Protein AF-A0A7X6TU85-F1 (afdb_monomer)

Radius of gyration: 15.96 Å; Cα contacts (8 Å, |Δi|>4): 328; chains: 1; bounding box: 38×30×40 Å

Foldseek 3Di:
DKWKDKFWFDDPVVVVVVCVVLVWDFPFKKKKKKFWKDAPVRVQVVQVKTWIWMWIQTPPVRDIWIKTKIWGFPDDDPTTDIDMDMDTDPDSVVSVVVRVVVRMDGDDIWIWIWTWTDDPQKTWIWIDTPCVVPVHIMIMIMHDD

Nearest PDB structures (foldseek):
  2een-assembly1_A  TM=8.961E-01  e=5.149E-09  Pyrococcus horikoshii
  7ns9-assembly1_A  TM=9.029E-01  e=1.027E-08  Sulfolobus acidocaldarius DSM 639
  5a68-assembly1_A  TM=7.493E-01  e=2.048E-08  Arabidopsis thaliana
  5a66-assembly2_B  TM=7.592E-01  e=3.673E-08  Arabidopsis thaliana
  3v85-assembly1_A  TM=6.967E-01  e=1.942E-08  Arabidopsis thaliana

Structure (mmCIF, N/CA/C/O backbone):
data_AF-A0A7X6TU85-F1
#
_entry.id   AF-A0A7X6TU85-F1
#
loop_
_atom_site.group_PDB
_atom_site.id
_atom_site.type_symbol
_atom_site.label_atom_id
_atom_site.label_alt_id
_atom_site.label_comp_id
_atom_site.label_asym_id
_atom_site.label_entity_id
_atom_site.label_seq_id
_atom_site.pdbx_PDB_ins_code
_atom_site.Cartn_x
_atom_site.Cartn_y
_atom_site.Cartn_z
_atom_site.occupancy
_atom_site.B_iso_or_equiv
_atom_site.auth_seq_id
_atom_site.auth_comp_id
_atom_site.auth_asym_id
_atom_site.auth_atom_id
_atom_site.pdbx_PDB_model_num
ATOM 1 N N . MET A 1 1 ? -8.034 9.383 -10.277 1.00 71.25 1 MET A N 1
ATOM 2 C CA . MET A 1 1 ? -8.623 8.045 -10.485 1.00 71.25 1 MET A CA 1
ATOM 3 C C . MET A 1 1 ? -7.525 7.167 -11.042 1.00 71.25 1 MET A C 1
ATOM 5 O O . MET A 1 1 ? -6.739 7.653 -11.846 1.00 71.25 1 MET A O 1
ATOM 9 N N . GLU A 1 2 ? -7.439 5.927 -10.584 1.00 78.50 2 GLU A N 1
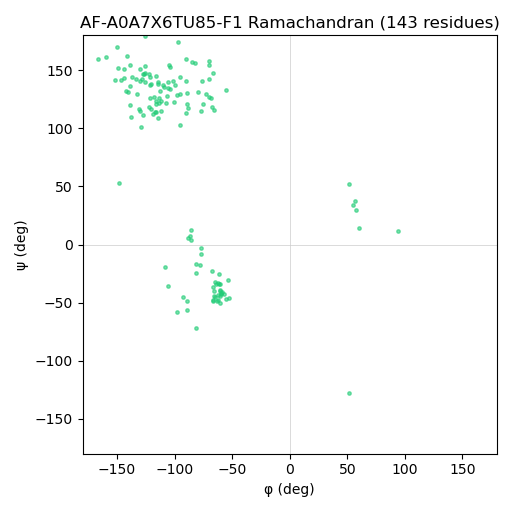ATOM 10 C CA . GLU A 1 2 ? -6.375 4.999 -10.978 1.00 78.50 2 GLU A CA 1
ATOM 11 C C . GLU A 1 2 ? -6.983 3.738 -11.600 1.00 78.50 2 GLU A C 1
ATOM 13 O O . GLU A 1 2 ? -8.096 3.338 -11.236 1.00 78.50 2 GLU A O 1
ATOM 18 N N . LEU A 1 3 ? -6.273 3.153 -12.568 1.00 85.75 3 LEU A N 1
ATOM 19 C CA . LEU A 1 3 ? -6.577 1.848 -13.157 1.00 85.75 3 LEU A CA 1
ATOM 20 C C . LEU A 1 3 ? -5.564 0.831 -12.644 1.00 85.75 3 LEU A C 1
ATOM 22 O O . LEU A 1 3 ? -4.361 1.045 -12.783 1.00 85.75 3 LEU A O 1
ATOM 26 N N . GLU A 1 4 ? -6.056 -0.287 -12.117 1.00 89.94 4 GLU A N 1
ATOM 27 C CA . GLU A 1 4 ? -5.229 -1.367 -11.573 1.00 89.94 4 GLU A CA 1
ATOM 28 C C . GLU A 1 4 ? -5.653 -2.724 -12.158 1.00 89.94 4 GLU A C 1
ATOM 30 O O . GLU A 1 4 ? -6.850 -3.010 -12.305 1.00 89.94 4 GLU A O 1
ATOM 35 N N . VAL A 1 5 ? -4.667 -3.578 -12.454 1.00 93.19 5 VAL A N 1
ATOM 36 C CA . VAL A 1 5 ? -4.845 -5.015 -12.731 1.00 93.19 5 VAL A CA 1
ATOM 37 C C . VAL A 1 5 ? -3.890 -5.826 -11.860 1.00 93.19 5 VAL A C 1
ATOM 39 O O . VAL A 1 5 ? -2.736 -5.441 -11.678 1.00 93.19 5 VAL A O 1
ATOM 42 N N . LYS A 1 6 ? -4.360 -6.982 -11.373 1.00 94.81 6 LYS A N 1
ATOM 43 C CA . LYS A 1 6 ? -3.559 -7.953 -10.617 1.00 94.81 6 LYS A CA 1
ATOM 44 C C . LYS A 1 6 ? -3.310 -9.232 -11.406 1.00 94.81 6 LYS A C 1
ATOM 46 O O . LYS A 1 6 ? -4.238 -9.782 -11.996 1.00 94.81 6 LYS A O 1
ATOM 51 N N . ILE A 1 7 ? -2.081 -9.739 -11.351 1.00 95.75 7 ILE A N 1
ATOM 52 C CA . ILE A 1 7 ? -1.681 -11.042 -11.898 1.00 95.75 7 ILE A CA 1
ATOM 53 C C . ILE A 1 7 ? -1.128 -11.880 -10.748 1.00 95.75 7 ILE A C 1
ATOM 55 O O . ILE A 1 7 ? -0.140 -11.500 -10.126 1.00 95.75 7 ILE A O 1
ATOM 59 N N . LEU A 1 8 ? -1.785 -12.995 -10.439 1.00 96.56 8 LEU A N 1
ATOM 60 C CA . LEU A 1 8 ? -1.469 -13.825 -9.275 1.00 96.56 8 LEU A CA 1
ATOM 61 C C . LEU A 1 8 ? -0.436 -14.912 -9.603 1.00 96.56 8 LEU A C 1
ATOM 63 O O . LEU A 1 8 ? -0.278 -15.278 -10.765 1.00 96.56 8 LEU A O 1
ATOM 67 N N . ASP A 1 9 ? 0.216 -15.428 -8.558 1.00 96.88 9 ASP A N 1
ATOM 68 C CA . ASP A 1 9 ? 1.148 -16.567 -8.594 1.00 96.88 9 ASP A CA 1
ATOM 69 C C . ASP A 1 9 ? 2.254 -16.435 -9.654 1.00 96.88 9 ASP A C 1
ATOM 71 O O . ASP A 1 9 ? 2.469 -17.285 -10.520 1.00 96.88 9 ASP A O 1
ATOM 75 N N . ILE A 1 10 ? 2.943 -15.293 -9.615 1.00 97.50 10 ILE A N 1
ATOM 76 C CA . ILE A 1 10 ? 4.017 -14.983 -10.561 1.00 97.50 10 ILE A CA 1
ATOM 77 C C . ILE A 1 10 ? 5.343 -15.625 -10.143 1.00 97.50 10 ILE A C 1
ATOM 79 O O . ILE A 1 10 ? 5.635 -15.823 -8.966 1.00 97.50 10 ILE A O 1
ATOM 83 N N . ARG A 1 11 ? 6.240 -15.838 -11.108 1.00 97.81 11 ARG A N 1
ATOM 84 C CA . ARG A 1 11 ? 7.659 -16.067 -10.807 1.00 97.81 11 ARG A CA 1
ATOM 85 C C . ARG A 1 11 ? 8.382 -14.724 -10.783 1.00 97.81 11 ARG A C 1
ATOM 87 O O . ARG A 1 11 ? 8.509 -14.079 -11.820 1.00 97.81 11 ARG A O 1
ATOM 94 N N . ILE A 1 12 ? 8.859 -14.310 -9.607 1.00 97.56 12 ILE A N 1
ATOM 95 C CA . ILE A 1 12 ? 9.509 -13.001 -9.392 1.00 97.56 12 ILE A CA 1
ATOM 96 C C . ILE A 1 12 ? 10.657 -12.773 -10.386 1.00 97.56 12 ILE A C 1
ATOM 98 O O . ILE A 1 12 ? 10.728 -11.721 -11.019 1.00 97.56 12 ILE A O 1
ATOM 102 N N . GLU A 1 13 ? 11.515 -13.778 -10.580 1.00 97.88 13 GLU A N 1
ATOM 103 C CA . GLU A 1 13 ? 12.672 -13.666 -11.476 1.00 97.88 13 GLU A CA 1
ATOM 104 C C . GLU A 1 13 ? 12.284 -13.447 -12.942 1.00 97.88 13 GLU A C 1
ATOM 106 O O . GLU A 1 13 ? 12.949 -12.683 -13.640 1.00 97.88 13 GLU A O 1
ATOM 111 N N . ASP A 1 14 ? 11.173 -14.027 -13.406 1.00 97.94 14 ASP A N 1
ATOM 112 C CA . ASP A 1 14 ? 10.688 -13.790 -14.7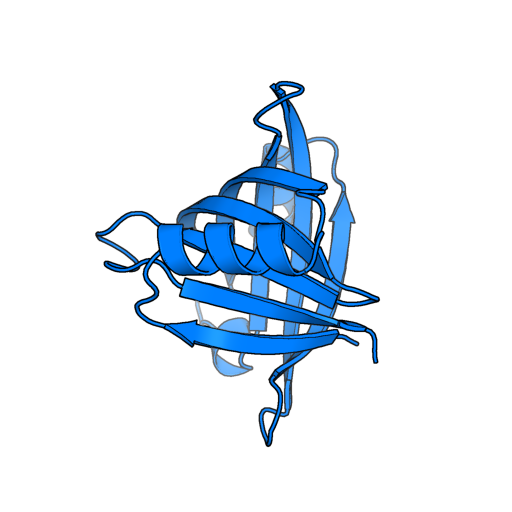69 1.00 97.94 14 ASP A CA 1
ATOM 113 C C . ASP A 1 14 ? 10.258 -12.333 -14.955 1.00 97.94 14 ASP A C 1
ATOM 115 O O . ASP A 1 14 ? 10.503 -11.734 -16.003 1.00 97.94 14 ASP A O 1
ATOM 119 N N . VAL A 1 15 ? 9.606 -11.753 -13.942 1.00 97.62 15 VAL A N 1
ATOM 120 C CA . VAL A 1 15 ? 9.184 -10.350 -13.987 1.00 97.62 15 VAL A CA 1
ATO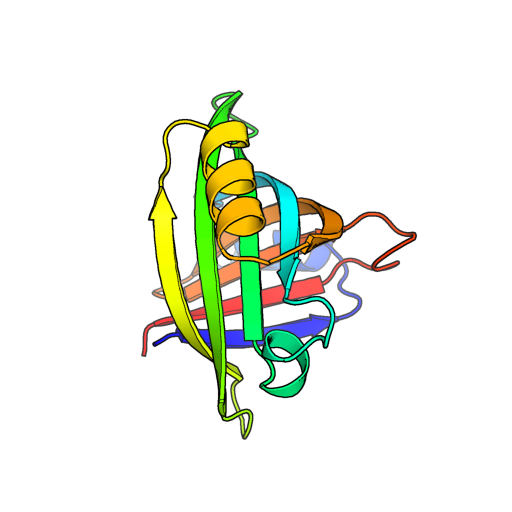M 121 C C . VAL A 1 15 ? 10.405 -9.441 -13.982 1.00 97.62 15 VAL A C 1
ATOM 123 O O . VAL A 1 15 ? 10.514 -8.579 -14.853 1.00 97.62 15 VAL A O 1
ATOM 126 N N . ARG A 1 16 ? 11.361 -9.665 -13.072 1.00 98.19 16 ARG A N 1
ATOM 127 C CA . ARG A 1 16 ? 12.618 -8.900 -13.021 1.00 98.19 16 ARG A CA 1
ATOM 128 C C . ARG A 1 16 ? 13.383 -8.976 -14.344 1.00 98.19 16 ARG A C 1
ATOM 130 O O . ARG A 1 16 ? 13.868 -7.953 -14.829 1.00 98.19 16 ARG A O 1
ATOM 137 N N . HIS A 1 17 ? 13.449 -10.161 -14.958 1.00 98.19 17 HIS A N 1
ATOM 138 C CA . HIS A 1 17 ? 14.073 -10.349 -16.266 1.00 98.19 17 HIS A CA 1
ATOM 139 C C . HIS A 1 17 ? 13.385 -9.508 -17.346 1.00 98.19 17 HIS A C 1
ATOM 141 O O . HIS A 1 17 ? 14.050 -8.715 -1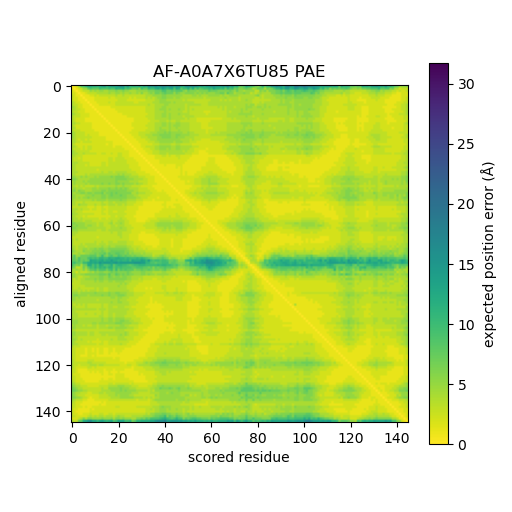8.011 1.00 98.19 17 HIS A O 1
ATOM 147 N N . LYS A 1 18 ? 12.052 -9.586 -17.451 1.00 97.62 18 LYS A N 1
ATOM 148 C CA . LYS A 1 18 ? 11.276 -8.782 -18.409 1.00 97.62 18 LYS A CA 1
ATOM 149 C C . LYS A 1 18 ? 11.458 -7.283 -18.197 1.00 97.62 18 LYS A C 1
ATOM 151 O O . LYS A 1 18 ? 11.611 -6.552 -19.171 1.00 97.62 18 LYS A O 1
ATOM 156 N N . MET A 1 19 ? 11.463 -6.812 -16.946 1.00 98.00 19 MET A N 1
ATOM 157 C CA . MET A 1 19 ? 11.684 -5.392 -16.638 1.00 98.00 19 MET A CA 1
ATOM 158 C C . MET A 1 19 ? 13.058 -4.926 -17.124 1.00 98.00 19 MET A C 1
ATOM 160 O O . MET A 1 19 ? 13.174 -3.851 -17.710 1.00 98.00 19 MET A O 1
ATOM 164 N N . LYS A 1 20 ? 14.086 -5.767 -16.961 1.00 97.50 20 LYS A N 1
ATOM 165 C CA . LYS A 1 20 ? 15.430 -5.498 -17.476 1.00 97.50 20 LYS A CA 1
ATOM 166 C C . LYS A 1 20 ? 15.468 -5.453 -19.007 1.00 97.50 20 LYS A C 1
ATOM 168 O O . LYS A 1 20 ? 16.066 -4.532 -19.553 1.00 97.50 20 LYS A O 1
ATOM 173 N N . GLU A 1 21 ? 14.825 -6.397 -19.696 1.00 98.12 21 GLU A N 1
ATOM 174 C CA . GLU A 1 21 ? 14.766 -6.428 -21.168 1.00 98.12 21 GLU A CA 1
ATOM 175 C C . GLU A 1 21 ? 14.133 -5.156 -21.749 1.00 98.12 21 GLU A C 1
ATOM 177 O O . GLU A 1 21 ? 14.635 -4.585 -22.720 1.00 98.12 21 GLU A O 1
ATOM 182 N N . VAL A 1 22 ? 13.063 -4.661 -21.122 1.00 97.75 22 VAL A N 1
ATOM 183 C CA . VAL A 1 22 ? 12.379 -3.432 -21.556 1.00 97.75 22 VAL A CA 1
ATOM 184 C C . VAL A 1 22 ? 12.984 -2.153 -20.971 1.00 97.75 22 VAL A C 1
ATOM 186 O O . VAL A 1 22 ? 12.425 -1.076 -21.173 1.00 97.75 22 VAL A O 1
ATOM 189 N N . HIS A 1 23 ? 14.120 -2.254 -20.270 1.00 97.62 23 HIS A N 1
ATOM 190 C CA . HIS A 1 23 ? 14.822 -1.135 -19.633 1.00 97.62 23 HIS A CA 1
ATOM 191 C C . HIS A 1 23 ? 13.931 -0.321 -18.672 1.00 97.62 23 HIS A C 1
ATOM 193 O O . HIS A 1 23 ? 14.079 0.895 -18.552 1.00 97.62 23 HIS A O 1
ATOM 199 N N . ALA A 1 24 ? 12.997 -0.986 -17.986 1.00 98.12 24 ALA A N 1
ATOM 200 C CA . ALA A 1 24 ? 12.169 -0.373 -16.954 1.00 98.12 24 ALA A CA 1
ATOM 201 C C . ALA A 1 24 ? 12.990 -0.215 -15.661 1.00 98.12 24 ALA A C 1
ATOM 203 O O . ALA A 1 24 ? 13.392 -1.227 -15.077 1.00 98.12 24 ALA A O 1
ATOM 204 N N . PRO A 1 25 ? 13.268 1.015 -15.189 1.00 97.88 25 PRO A N 1
ATOM 205 C CA . PRO A 1 25 ? 14.037 1.204 -13.968 1.00 97.88 25 PRO A CA 1
ATOM 206 C C . PRO A 1 25 ? 13.231 0.777 -12.739 1.00 97.88 25 PRO A C 1
ATOM 208 O O . PRO A 1 25 ? 12.028 1.040 -12.647 1.00 97.88 25 PRO A O 1
ATOM 211 N N . LEU A 1 26 ? 13.920 0.168 -11.771 1.00 97.69 26 LEU A N 1
ATOM 212 C CA . LEU A 1 26 ? 13.418 0.022 -10.408 1.00 97.69 26 LEU A CA 1
ATOM 213 C C . LEU A 1 26 ? 13.367 1.418 -9.779 1.00 97.69 26 LEU A C 1
ATOM 215 O O . LEU A 1 26 ? 14.393 2.086 -9.686 1.00 97.69 26 LEU A O 1
ATOM 219 N N . VAL A 1 27 ? 12.178 1.871 -9.393 1.00 97.31 27 VAL A N 1
ATOM 220 C CA . VAL A 1 27 ? 11.966 3.211 -8.820 1.00 97.31 27 VAL A CA 1
ATOM 221 C C . VAL A 1 27 ? 11.654 3.181 -7.332 1.00 97.31 27 VAL A C 1
ATOM 223 O O . VAL A 1 27 ? 11.791 4.211 -6.678 1.00 97.31 27 VAL A O 1
ATOM 226 N N . LYS A 1 28 ? 11.222 2.031 -6.802 1.00 96.75 28 LYS A N 1
ATOM 227 C CA . LYS A 1 28 ? 10.973 1.822 -5.373 1.00 96.75 28 LYS A CA 1
ATOM 228 C C . LYS A 1 28 ? 11.297 0.387 -4.985 1.00 96.75 28 LYS A C 1
ATOM 230 O O . LYS A 1 28 ? 10.977 -0.540 -5.728 1.00 96.75 28 LYS A O 1
ATOM 235 N N . ASN A 1 29 ? 11.877 0.212 -3.807 1.00 97.56 29 ASN A N 1
ATOM 236 C CA . ASN A 1 29 ? 12.030 -1.079 -3.149 1.00 97.56 29 ASN A CA 1
ATOM 237 C C . ASN A 1 29 ? 11.715 -0.880 -1.670 1.00 97.56 29 ASN A C 1
ATOM 239 O O . ASN A 1 29 ? 12.453 -0.198 -0.964 1.00 97.56 29 ASN A O 1
ATOM 243 N N . GLU A 1 30 ? 10.586 -1.409 -1.221 1.00 98.00 30 GLU A N 1
ATOM 244 C CA . GLU A 1 30 ? 9.951 -0.985 0.019 1.00 98.00 30 GLU A CA 1
ATOM 245 C C . GLU A 1 30 ? 9.520 -2.175 0.871 1.00 98.00 30 GLU A C 1
ATOM 247 O O . GLU A 1 30 ? 8.983 -3.165 0.372 1.00 98.00 30 GLU A O 1
ATOM 252 N N . MET A 1 31 ? 9.663 -2.030 2.187 1.00 98.31 31 MET A N 1
ATOM 253 C CA . MET A 1 31 ? 8.910 -2.816 3.161 1.00 98.31 31 MET A CA 1
ATOM 254 C C . MET A 1 31 ? 7.725 -1.990 3.639 1.00 98.31 31 MET A C 1
ATOM 256 O O . MET A 1 31 ? 7.882 -0.847 4.060 1.00 98.31 31 MET A O 1
ATOM 260 N N . GLN A 1 32 ? 6.533 -2.569 3.593 1.00 98.12 32 GLN A N 1
ATOM 261 C CA . GLN A 1 32 ? 5.296 -1.903 3.968 1.00 98.12 32 GLN A CA 1
ATOM 262 C C . GLN A 1 32 ? 4.612 -2.640 5.117 1.00 98.12 32 GLN A C 1
ATOM 264 O O . GLN A 1 32 ? 4.499 -3.866 5.106 1.00 98.12 32 GLN A O 1
ATOM 269 N N . GLN A 1 33 ? 4.086 -1.878 6.071 1.00 98.12 33 GLN A N 1
ATOM 270 C CA . GLN A 1 33 ? 3.141 -2.339 7.080 1.00 98.12 33 GLN A CA 1
ATOM 271 C C . GLN A 1 33 ? 1.814 -1.610 6.876 1.00 98.12 33 GLN A C 1
ATOM 273 O O . GLN A 1 33 ? 1.761 -0.383 6.878 1.00 98.12 33 GLN A O 1
ATOM 278 N N . ASN A 1 34 ? 0.740 -2.367 6.700 1.00 98.06 34 ASN A N 1
ATOM 279 C CA . ASN A 1 34 ? -0.593 -1.871 6.399 1.00 98.06 34 ASN A CA 1
ATOM 280 C C . ASN A 1 34 ? -1.516 -2.180 7.578 1.00 98.06 34 ASN A C 1
ATOM 282 O O . ASN A 1 34 ? -1.859 -3.337 7.803 1.00 98.06 34 ASN A O 1
ATOM 286 N N . LEU A 1 35 ? -1.911 -1.145 8.312 1.00 98.44 35 LEU A N 1
ATOM 287 C CA . LEU A 1 35 ? -2.881 -1.217 9.401 1.00 98.44 35 LEU A CA 1
ATOM 288 C C . LEU A 1 35 ? -4.253 -0.850 8.835 1.00 98.44 35 LEU A C 1
ATOM 290 O O . LEU A 1 35 ? -4.501 0.321 8.546 1.00 98.44 35 LEU A O 1
ATOM 294 N N . ILE A 1 36 ? -5.099 -1.850 8.599 1.00 98.19 36 ILE A N 1
ATOM 295 C CA . ILE A 1 36 ? -6.413 -1.690 7.966 1.00 98.19 36 ILE A CA 1
ATOM 296 C C . ILE A 1 36 ? -7.465 -1.425 9.033 1.00 98.19 36 ILE A C 1
ATOM 298 O O . ILE A 1 36 ? -7.564 -2.168 10.007 1.00 98.19 36 ILE A O 1
ATOM 302 N N . TYR A 1 37 ? -8.265 -0.389 8.816 1.00 98.56 37 TYR A N 1
ATOM 303 C CA . TYR A 1 37 ? -9.308 0.071 9.719 1.00 98.56 37 TYR A CA 1
ATOM 304 C C . TYR A 1 37 ? -10.674 0.060 9.035 1.00 98.56 37 TYR A C 1
ATOM 306 O O . TYR A 1 37 ? -10.807 0.394 7.854 1.00 98.56 37 TYR A O 1
ATOM 314 N N . ASP A 1 38 ? -11.696 -0.278 9.814 1.00 98.56 38 ASP A N 1
ATOM 315 C CA . ASP A 1 38 ? -13.107 -0.173 9.438 1.00 98.56 38 ASP A CA 1
ATOM 316 C C . ASP A 1 38 ? -13.948 0.075 10.701 1.00 98.56 38 ASP A C 1
ATOM 318 O O . ASP A 1 38 ? -13.448 -0.018 11.821 1.00 98.56 38 ASP A O 1
ATOM 322 N N . PHE A 1 39 ? -15.222 0.403 10.547 1.00 98.31 39 PHE A N 1
ATOM 323 C CA . PHE A 1 39 ? -16.173 0.436 11.650 1.00 98.31 39 PHE A CA 1
ATOM 324 C C . PHE A 1 39 ? -16.484 -0.987 12.146 1.00 98.31 39 PHE A C 1
ATOM 326 O O . PHE A 1 39 ? -16.354 -1.947 11.379 1.00 98.31 39 PHE A O 1
ATOM 333 N N . PRO A 1 40 ? -16.964 -1.155 13.393 1.00 97.94 40 PRO A N 1
ATOM 334 C CA . PRO A 1 40 ? -17.320 -2.470 13.938 1.00 97.94 40 PRO A CA 1
ATOM 335 C C . PRO A 1 40 ? -18.307 -3.271 13.071 1.00 97.94 40 PRO A C 1
ATOM 337 O O . PRO A 1 40 ? -18.262 -4.499 13.049 1.00 97.94 40 PRO A O 1
ATOM 340 N N . ASP A 1 41 ? -19.187 -2.583 12.337 1.00 97.75 41 ASP A N 1
ATOM 341 C CA . ASP A 1 41 ? -20.174 -3.176 11.424 1.00 97.75 41 ASP A CA 1
ATOM 342 C C . ASP A 1 41 ? -19.639 -3.457 10.008 1.00 97.75 41 ASP A C 1
ATOM 344 O O . ASP A 1 41 ? -20.392 -3.900 9.136 1.00 97.75 41 ASP A O 1
ATOM 348 N N . ARG A 1 42 ? -18.341 -3.223 9.778 1.00 97.38 42 ARG A N 1
ATOM 349 C CA . ARG A 1 42 ? -17.638 -3.423 8.504 1.00 97.38 42 ARG A CA 1
ATOM 350 C C . ARG A 1 42 ? -18.232 -2.638 7.333 1.00 97.38 42 ARG A C 1
ATOM 352 O O . ARG A 1 42 ? -18.198 -3.100 6.190 1.00 97.38 42 ARG A O 1
ATOM 359 N N . ARG A 1 43 ? -18.839 -1.474 7.593 1.00 97.31 43 ARG A N 1
ATOM 360 C CA . ARG A 1 43 ? -19.521 -0.703 6.540 1.00 97.31 43 ARG A CA 1
ATOM 361 C C . ARG A 1 43 ? -18.595 -0.273 5.402 1.00 97.31 43 ARG A C 1
ATOM 363 O O . ARG A 1 43 ? -19.058 -0.273 4.266 1.00 97.31 43 ARG A O 1
ATOM 370 N N . LEU A 1 44 ? -17.317 0.040 5.657 1.00 97.19 44 LEU A N 1
ATOM 371 C CA . LEU A 1 44 ? -16.404 0.398 4.567 1.00 97.19 44 LEU A CA 1
ATOM 372 C C . LEU A 1 44 ? -16.172 -0.816 3.671 1.00 97.19 44 LEU A C 1
ATOM 374 O O . LEU A 1 44 ? -16.345 -0.708 2.461 1.00 97.19 44 LEU A O 1
ATOM 378 N N . LEU A 1 45 ? -15.874 -1.984 4.247 1.00 95.69 45 LEU A N 1
ATOM 379 C CA . LEU A 1 45 ? -15.687 -3.221 3.490 1.00 95.69 45 LEU A CA 1
AT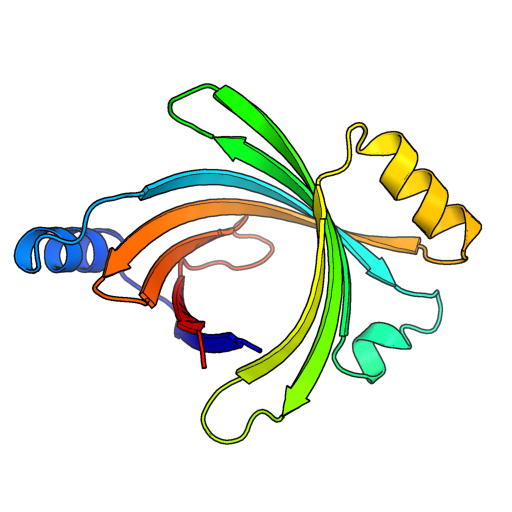OM 380 C C . LEU A 1 45 ? -16.949 -3.626 2.717 1.00 95.69 45 LEU A C 1
ATOM 382 O O . LEU A 1 45 ? -16.848 -4.060 1.568 1.00 95.69 45 LEU A O 1
ATOM 386 N N . ASN A 1 46 ? -18.134 -3.456 3.310 1.00 95.62 46 ASN A N 1
ATOM 387 C CA . ASN A 1 46 ? -19.415 -3.722 2.646 1.00 95.62 46 ASN A CA 1
ATOM 388 C C . ASN A 1 46 ? -19.623 -2.811 1.422 1.00 95.62 46 ASN A C 1
ATOM 390 O O . ASN A 1 46 ? -20.174 -3.246 0.411 1.00 95.62 46 ASN A O 1
ATOM 394 N N . GLU A 1 47 ? -19.110 -1.580 1.475 1.00 94.44 47 GLU A N 1
ATOM 395 C CA . GLU A 1 47 ? -19.022 -0.647 0.343 1.00 94.44 47 GLU A CA 1
ATOM 396 C C . GLU A 1 47 ? -17.762 -0.851 -0.520 1.00 94.44 47 GLU A C 1
ATOM 398 O O . GLU A 1 47 ? -17.437 -0.025 -1.376 1.00 94.44 47 GLU A O 1
ATOM 403 N N . LYS A 1 48 ? -17.049 -1.969 -0.334 1.00 94.56 48 LYS A N 1
ATOM 404 C CA . LYS A 1 48 ? -15.810 -2.321 -1.047 1.00 94.56 48 LYS A CA 1
ATOM 405 C C . LYS A 1 48 ? -14.726 -1.245 -0.903 1.00 94.56 48 LYS A C 1
ATOM 407 O O . LYS A 1 48 ? -13.977 -0.951 -1.838 1.00 94.56 48 LYS A O 1
ATOM 412 N N . GLY A 1 49 ? -14.660 -0.648 0.276 1.00 95.12 49 GLY A N 1
ATOM 413 C CA . GLY A 1 49 ? -13.673 0.329 0.696 1.00 95.12 49 GLY A CA 1
ATOM 414 C C . GLY A 1 49 ? -12.978 -0.071 1.991 1.00 95.12 49 GLY A C 1
ATOM 415 O O . GLY A 1 49 ? -13.235 -1.130 2.557 1.00 95.12 49 GLY A O 1
ATOM 416 N N . TYR A 1 50 ? -12.052 0.770 2.434 1.00 96.00 50 TYR A N 1
ATOM 417 C CA . TYR A 1 50 ? -11.349 0.630 3.709 1.00 96.00 50 TYR A CA 1
ATOM 418 C C . TYR A 1 50 ? -10.609 1.924 4.059 1.00 96.00 50 TYR A C 1
ATOM 420 O O . TYR A 1 50 ? -10.290 2.735 3.182 1.00 96.00 50 TYR A O 1
ATOM 428 N N . ALA A 1 51 ? -10.286 2.090 5.340 1.00 98.25 51 ALA A N 1
ATOM 429 C CA . ALA A 1 51 ? -9.324 3.076 5.815 1.00 98.25 51 ALA A CA 1
ATOM 430 C C . ALA A 1 51 ? -8.002 2.381 6.170 1.00 98.25 51 ALA A C 1
ATOM 432 O O . ALA A 1 51 ? -7.981 1.192 6.496 1.00 98.25 51 ALA A O 1
ATOM 433 N N . ARG A 1 52 ? -6.873 3.086 6.083 1.00 98.38 52 ARG A N 1
ATOM 434 C CA . ARG A 1 52 ? -5.563 2.498 6.387 1.00 98.38 52 ARG A CA 1
ATOM 435 C C . ARG A 1 52 ? -4.553 3.522 6.882 1.00 98.38 52 ARG A C 1
ATOM 437 O O . ARG A 1 52 ? -4.450 4.605 6.315 1.00 98.38 52 ARG A O 1
ATOM 444 N N . ILE A 1 53 ? -3.743 3.115 7.860 1.00 98.75 53 ILE A N 1
ATOM 445 C CA . ILE A 1 53 ? -2.427 3.708 8.122 1.00 98.75 53 ILE A CA 1
ATOM 446 C C . ILE A 1 53 ? -1.365 2.790 7.513 1.00 98.75 53 ILE A C 1
ATOM 448 O O . ILE A 1 53 ? -1.315 1.598 7.821 1.00 98.75 53 ILE A O 1
ATOM 452 N N . ARG A 1 54 ? -0.537 3.314 6.609 1.00 98.62 54 ARG A N 1
ATOM 453 C CA . ARG A 1 54 ? 0.533 2.559 5.948 1.00 98.62 54 ARG A CA 1
ATOM 454 C C . ARG A 1 54 ? 1.884 3.142 6.323 1.00 98.62 54 ARG A C 1
ATOM 456 O O . ARG A 1 54 ? 2.152 4.295 6.019 1.00 98.62 54 ARG A O 1
ATOM 463 N N . VAL A 1 55 ? 2.743 2.324 6.914 1.00 98.62 55 VAL A N 1
ATOM 464 C CA . VAL A 1 55 ? 4.159 2.645 7.115 1.00 98.62 55 VAL A CA 1
ATOM 465 C C . VAL A 1 55 ? 4.946 2.042 5.963 1.00 98.62 55 VAL A C 1
ATOM 467 O O . VAL A 1 55 ? 4.772 0.863 5.654 1.00 98.62 55 VAL A O 1
ATOM 470 N N . VAL A 1 56 ? 5.788 2.843 5.323 1.00 98.38 56 VAL A N 1
ATOM 471 C CA . VAL A 1 56 ? 6.665 2.441 4.222 1.00 98.38 56 VAL A CA 1
ATOM 472 C C . VAL A 1 56 ? 8.101 2.719 4.632 1.00 98.38 56 VAL A C 1
ATOM 474 O O . VAL A 1 56 ? 8.424 3.848 4.988 1.00 98.38 56 VAL A O 1
ATOM 477 N N . VAL A 1 57 ? 8.957 1.707 4.558 1.00 98.50 57 VAL A N 1
ATOM 478 C CA . VAL A 1 57 ? 10.403 1.837 4.741 1.00 98.50 57 VAL A CA 1
ATOM 479 C C . VAL A 1 57 ? 11.071 1.569 3.405 1.00 98.50 57 VAL A C 1
ATOM 481 O O . VAL A 1 57 ? 11.009 0.452 2.886 1.00 98.50 57 VAL A O 1
ATOM 484 N N . ASP A 1 58 ? 11.713 2.592 2.855 1.00 97.50 58 ASP A N 1
ATOM 485 C CA . ASP A 1 58 ? 12.526 2.460 1.652 1.00 97.50 58 ASP A CA 1
ATOM 486 C C . ASP A 1 58 ? 13.797 1.655 1.969 1.00 97.50 58 ASP A C 1
ATOM 488 O O . ASP A 1 58 ? 14.527 1.935 2.924 1.00 97.50 58 ASP A O 1
ATOM 492 N N . MET A 1 59 ? 14.054 0.606 1.193 1.00 96.69 59 MET A N 1
ATOM 493 C CA . MET A 1 59 ? 15.101 -0.364 1.503 1.00 96.69 59 MET A CA 1
ATOM 494 C C . MET A 1 59 ? 16.507 0.126 1.167 1.00 96.69 59 MET A C 1
ATOM 496 O O . MET A 1 59 ? 17.463 -0.430 1.717 1.00 96.69 59 MET A O 1
ATOM 500 N N . GLU A 1 60 ? 16.645 1.156 0.336 1.00 93.62 60 GLU A N 1
ATOM 501 C CA . GLU A 1 60 ? 17.930 1.744 -0.036 1.00 93.62 60 GLU A CA 1
ATOM 502 C C . GLU A 1 60 ? 18.326 2.849 0.950 1.00 93.62 60 GLU A C 1
ATOM 504 O O . GLU A 1 60 ? 19.355 2.761 1.618 1.00 93.62 60 GLU A O 1
ATOM 509 N N . SER A 1 61 ? 17.462 3.847 1.113 1.00 96.31 61 SER A N 1
ATOM 510 C CA . SER A 1 61 ? 17.681 5.014 1.972 1.00 96.31 61 SER A CA 1
ATOM 511 C C . SER A 1 61 ? 17.395 4.767 3.454 1.00 96.31 61 SER A C 1
ATOM 513 O O . SER A 1 61 ? 17.801 5.571 4.292 1.00 96.31 61 SER A O 1
ATOM 515 N N . LYS A 1 62 ? 16.674 3.688 3.792 1.00 96.88 62 LYS A N 1
ATOM 516 C CA . LYS A 1 62 ? 16.145 3.399 5.142 1.00 96.88 62 LYS A CA 1
ATOM 517 C C . LYS A 1 62 ? 15.181 4.457 5.676 1.00 96.88 62 LYS A C 1
ATOM 519 O O . LYS A 1 62 ? 14.865 4.456 6.865 1.00 96.88 62 LYS A O 1
ATOM 524 N N . LYS A 1 63 ? 14.696 5.350 4.813 1.00 97.44 63 LYS A N 1
ATOM 525 C CA . LYS A 1 63 ? 13.729 6.374 5.187 1.00 97.44 63 LYS A CA 1
ATOM 526 C C . LYS A 1 63 ? 12.361 5.738 5.418 1.00 97.44 63 LYS A C 1
ATOM 528 O O . LYS A 1 63 ? 11.850 5.023 4.559 1.00 97.44 63 LYS A O 1
ATOM 533 N N . GLU A 1 64 ? 11.759 6.060 6.556 1.00 98.12 64 GLU A N 1
ATOM 534 C CA . GLU A 1 64 ? 10.367 5.736 6.854 1.00 98.12 64 GLU A CA 1
ATOM 535 C C . GLU A 1 64 ? 9.440 6.871 6.389 1.00 98.12 64 GLU A C 1
ATOM 537 O O . GLU A 1 64 ? 9.772 8.054 6.486 1.00 98.12 64 GLU A O 1
ATOM 542 N N . THR A 1 65 ? 8.279 6.528 5.838 1.00 98.44 65 THR A N 1
ATOM 543 C CA . THR A 1 65 ? 7.198 7.465 5.506 1.00 98.44 65 THR A CA 1
ATOM 544 C C . THR A 1 65 ? 5.864 6.837 5.877 1.00 98.44 65 THR A C 1
ATOM 546 O O . THR A 1 65 ? 5.629 5.659 5.604 1.00 98.44 65 THR A O 1
ATOM 549 N N . VAL A 1 66 ? 4.982 7.620 6.496 1.00 98.62 66 VAL A N 1
ATOM 550 C CA . VAL A 1 66 ? 3.671 7.151 6.949 1.00 98.62 66 VAL A CA 1
ATOM 551 C C . VAL A 1 66 ? 2.575 7.817 6.131 1.00 98.62 66 VAL A C 1
ATOM 553 O O . VAL A 1 66 ? 2.568 9.032 5.952 1.00 98.62 66 VAL A O 1
ATOM 556 N N . PHE A 1 67 ? 1.638 7.011 5.653 1.00 98.56 67 PHE A N 1
ATOM 557 C CA . PHE A 1 67 ? 0.484 7.437 4.878 1.00 98.56 67 PHE A CA 1
ATOM 558 C C . PHE A 1 67 ? -0.802 7.137 5.637 1.00 98.56 67 PHE A C 1
ATOM 560 O O . PHE A 1 67 ? -0.922 6.103 6.298 1.00 98.56 67 PHE A O 1
ATOM 567 N N . MET A 1 68 ? -1.776 8.022 5.482 1.00 98.62 68 MET A N 1
ATOM 568 C CA . MET A 1 68 ? -3.153 7.833 5.910 1.00 98.62 68 MET A CA 1
ATOM 569 C C . MET A 1 68 ? -4.041 7.869 4.677 1.00 98.62 68 MET A C 1
ATOM 571 O O . MET A 1 68 ? -3.971 8.815 3.890 1.00 98.62 68 MET A O 1
ATOM 575 N N . THR A 1 69 ? -4.858 6.835 4.508 1.00 98.31 69 THR A N 1
ATOM 576 C CA . THR A 1 69 ? -5.613 6.622 3.273 1.00 98.31 69 THR A CA 1
ATOM 577 C C . THR A 1 69 ? -7.046 6.203 3.572 1.00 98.31 69 THR A C 1
ATOM 579 O O . THR A 1 69 ? -7.287 5.407 4.481 1.00 98.31 69 THR A O 1
ATOM 582 N N . THR A 1 70 ? -7.987 6.658 2.749 1.00 96.88 70 THR A N 1
ATOM 583 C CA . THR A 1 70 ? -9.290 6.002 2.569 1.00 96.88 70 THR A CA 1
ATOM 584 C C . THR A 1 70 ? -9.455 5.626 1.104 1.00 96.88 70 THR A C 1
ATOM 586 O O . THR A 1 70 ? -9.095 6.408 0.222 1.00 96.88 70 THR A O 1
ATOM 589 N N . LYS A 1 71 ? -9.958 4.419 0.839 1.00 93.44 71 LYS A N 1
ATOM 590 C CA . LYS A 1 71 ? -10.276 3.955 -0.515 1.00 93.44 71 LYS A CA 1
ATOM 591 C C . LYS A 1 71 ? -11.709 3.446 -0.584 1.00 93.44 71 LYS A C 1
ATOM 593 O O . LYS A 1 71 ? -12.183 2.835 0.371 1.00 93.44 71 LYS A O 1
ATOM 598 N N . ARG A 1 72 ? -12.362 3.622 -1.733 1.00 93.94 72 ARG A N 1
ATOM 599 C CA . ARG A 1 72 ? -13.683 3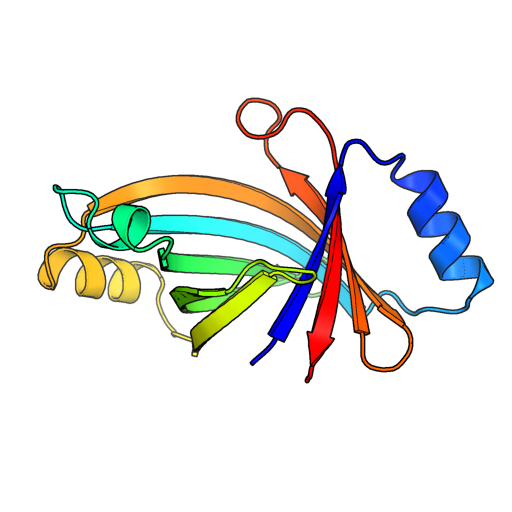.053 -2.042 1.00 93.94 72 ARG A CA 1
ATOM 600 C C . ARG A 1 72 ? -13.752 2.621 -3.503 1.00 93.94 72 ARG A C 1
ATOM 602 O O . ARG A 1 72 ? -13.368 3.382 -4.389 1.00 93.94 72 ARG A O 1
ATOM 609 N N . LEU A 1 73 ? -14.229 1.408 -3.771 1.00 90.88 73 LEU A N 1
ATOM 610 C CA . LEU A 1 73 ? -14.403 0.934 -5.143 1.00 90.88 73 LEU A CA 1
ATOM 611 C C . LEU A 1 73 ? -15.526 1.708 -5.843 1.00 90.88 73 LEU A C 1
ATOM 613 O O . LEU A 1 73 ? -16.659 1.731 -5.372 1.00 90.88 73 LEU A O 1
ATOM 617 N N . ILE A 1 74 ? -15.221 2.278 -7.007 1.00 87.94 74 ILE A N 1
ATOM 618 C CA . ILE A 1 74 ? -16.210 2.922 -7.880 1.00 87.94 74 ILE A CA 1
ATOM 619 C C . ILE A 1 74 ? -16.800 1.889 -8.848 1.00 87.94 74 ILE A C 1
ATOM 621 O O . ILE A 1 74 ? -18.010 1.810 -9.025 1.00 87.94 74 ILE A O 1
ATOM 625 N N . SER A 1 75 ? -15.943 1.101 -9.504 1.00 86.50 75 SER A N 1
ATOM 626 C CA . SER A 1 75 ? -16.348 0.080 -10.485 1.00 86.50 75 SER A CA 1
ATOM 627 C C . SER A 1 75 ? -15.254 -0.970 -10.685 1.00 86.50 75 SER A C 1
ATOM 629 O O . SER A 1 75 ? -14.094 -0.742 -10.333 1.00 86.50 75 SER A O 1
ATOM 631 N N . ASN A 1 76 ? -15.630 -2.129 -11.233 1.00 83.25 76 ASN A N 1
ATOM 632 C CA . ASN A 1 76 ? -14.726 -3.257 -11.465 1.00 83.25 76 ASN A CA 1
ATOM 633 C C . ASN A 1 76 ? -15.137 -4.069 -12.707 1.00 83.25 76 ASN A C 1
ATOM 635 O O . ASN A 1 76 ? -15.352 -5.275 -12.608 1.00 83.25 76 ASN A O 1
ATOM 639 N N . ASP A 1 77 ? -15.304 -3.395 -13.848 1.00 81.62 77 ASP A N 1
ATOM 640 C CA . ASP A 1 77 ? -15.746 -4.042 -15.092 1.00 81.62 77 ASP A CA 1
ATOM 641 C C . ASP A 1 77 ? -14.568 -4.734 -15.798 1.00 81.62 77 ASP A C 1
ATOM 643 O O . ASP A 1 77 ? -14.452 -5.955 -15.794 1.00 81.62 77 ASP A O 1
ATOM 647 N N . VAL A 1 78 ? -13.663 -3.939 -16.380 1.00 78.06 78 VAL A N 1
ATOM 648 C CA . VAL A 1 78 ? -12.418 -4.413 -17.024 1.00 78.06 78 VAL A CA 1
ATOM 649 C C . VAL A 1 78 ? -11.198 -4.095 -16.161 1.00 78.06 78 VAL A C 1
ATOM 651 O O . VAL A 1 78 ? -10.252 -4.872 -16.089 1.00 78.06 78 VAL A O 1
ATOM 654 N N . PHE A 1 79 ? -11.242 -2.950 -15.484 1.00 79.94 79 PHE A N 1
ATOM 655 C CA . PHE A 1 79 ? -10.212 -2.468 -14.575 1.00 79.94 79 PHE A CA 1
ATOM 656 C C . PHE A 1 79 ? -10.852 -2.155 -13.233 1.00 79.94 79 PHE A C 1
ATOM 658 O O . PHE A 1 79 ? -11.991 -1.676 -13.179 1.00 79.94 79 PHE A O 1
ATOM 665 N N . LYS A 1 80 ? -10.092 -2.354 -12.162 1.00 83.06 80 LYS A N 1
ATOM 666 C CA . LYS A 1 80 ? -10.480 -1.896 -10.835 1.00 83.06 80 LYS A CA 1
ATOM 667 C C . LYS A 1 80 ? -10.271 -0.383 -10.764 1.00 83.06 80 LYS A C 1
ATOM 669 O O . LYS A 1 80 ? -9.156 0.088 -10.974 1.00 83.06 80 LYS A O 1
ATOM 674 N N . LYS A 1 81 ? -11.343 0.368 -10.486 1.00 86.19 81 LYS A N 1
ATOM 675 C CA . LYS A 1 81 ? -11.312 1.827 -10.287 1.00 86.19 81 LYS A CA 1
ATOM 676 C C . LYS A 1 81 ? -11.661 2.162 -8.846 1.00 86.19 81 LYS A C 1
ATOM 678 O O . LYS A 1 81 ? -12.761 1.841 -8.392 1.00 86.19 81 LYS A O 1
ATOM 683 N N . MET A 1 82 ? -10.756 2.849 -8.159 1.00 88.06 82 MET A N 1
ATOM 684 C CA . MET A 1 82 ? -10.936 3.278 -6.771 1.00 88.06 82 MET A CA 1
ATOM 685 C C . MET A 1 82 ? -11.003 4.808 -6.686 1.00 88.06 82 MET A C 1
ATOM 687 O O . MET A 1 82 ? -10.253 5.514 -7.364 1.00 88.06 82 MET A O 1
ATOM 691 N N . GLU A 1 83 ? -11.894 5.310 -5.838 1.00 91.00 83 GLU A N 1
ATOM 692 C CA . GLU A 1 83 ? -11.770 6.634 -5.238 1.00 91.00 83 GLU A CA 1
ATOM 693 C C . GLU A 1 83 ? -10.781 6.521 -4.081 1.00 91.00 83 GLU A C 1
ATOM 695 O O . GLU A 1 83 ? -10.889 5.602 -3.266 1.00 91.00 83 GLU A O 1
ATOM 700 N N . GLU A 1 84 ? -9.810 7.425 -4.026 1.00 93.25 84 GLU A N 1
ATOM 701 C CA . GLU A 1 84 ? -8.745 7.396 -3.034 1.00 93.25 84 GLU A CA 1
ATOM 702 C C . GLU A 1 84 ? -8.427 8.803 -2.547 1.00 93.25 84 GLU A C 1
ATOM 704 O O . GLU A 1 84 ? -8.203 9.716 -3.343 1.00 93.25 84 GLU A O 1
ATOM 709 N N . TYR A 1 85 ? -8.374 8.941 -1.225 1.00 95.06 85 TYR A N 1
ATOM 710 C CA . TYR A 1 85 ? -7.834 10.107 -0.545 1.00 95.06 85 TYR A CA 1
ATOM 711 C C . TYR A 1 85 ? -6.651 9.641 0.291 1.00 95.06 85 TYR A C 1
ATOM 713 O O . TYR A 1 85 ? -6.837 8.893 1.253 1.00 95.06 85 TYR A O 1
ATOM 721 N N . GLU A 1 86 ? -5.447 10.064 -0.085 1.00 97.19 86 GLU A N 1
ATOM 722 C CA . GLU A 1 86 ? -4.203 9.719 0.597 1.00 97.19 86 GLU A CA 1
ATOM 723 C C . GLU A 1 86 ? -3.434 10.986 0.976 1.00 97.19 86 GLU A C 1
ATOM 725 O O . GLU A 1 86 ? -3.343 11.935 0.197 1.00 97.19 86 GLU A O 1
ATOM 730 N N . THR A 1 87 ? -2.852 10.986 2.172 1.00 98.06 87 THR A N 1
ATOM 731 C CA . THR A 1 87 ? -1.883 11.997 2.597 1.00 98.06 87 THR A CA 1
ATOM 732 C C . THR A 1 87 ? -0.740 11.353 3.363 1.00 98.06 87 THR A C 1
ATOM 734 O O . THR A 1 87 ? -0.902 10.305 3.990 1.00 98.06 87 THR A O 1
ATOM 737 N N . ILE A 1 88 ? 0.415 12.013 3.349 1.00 98.56 88 ILE A N 1
ATOM 738 C CA . ILE A 1 88 ? 1.504 11.725 4.280 1.00 98.56 88 ILE A CA 1
ATOM 739 C C . ILE A 1 88 ? 1.135 12.322 5.642 1.00 98.56 88 ILE A C 1
ATOM 741 O O . ILE A 1 88 ? 0.574 13.419 5.708 1.00 98.56 88 ILE A O 1
ATOM 745 N N . ILE A 1 89 ? 1.444 11.599 6.714 1.00 98.44 89 ILE A N 1
ATOM 746 C CA . ILE A 1 89 ? 1.314 12.063 8.097 1.00 98.44 89 ILE A CA 1
ATOM 747 C C . ILE A 1 89 ? 2.647 11.898 8.828 1.00 98.44 89 ILE A C 1
ATOM 749 O O . ILE A 1 89 ? 3.453 11.033 8.493 1.00 98.44 89 ILE A O 1
ATOM 753 N N . GLU A 1 90 ? 2.877 12.722 9.846 1.00 97.81 90 GLU A N 1
ATOM 754 C CA . GLU A 1 90 ? 4.146 12.727 10.586 1.00 97.81 90 GLU A CA 1
ATOM 755 C C . GLU A 1 90 ? 4.234 11.620 11.645 1.00 97.81 90 GLU A C 1
ATOM 757 O O . GLU A 1 90 ? 5.328 11.199 12.008 1.00 97.81 90 GLU A O 1
ATOM 762 N N . SER A 1 91 ? 3.093 11.135 12.147 1.00 97.75 91 SER A N 1
ATOM 763 C CA . SER A 1 91 ? 3.048 10.125 13.205 1.00 97.75 91 SER A CA 1
ATOM 764 C C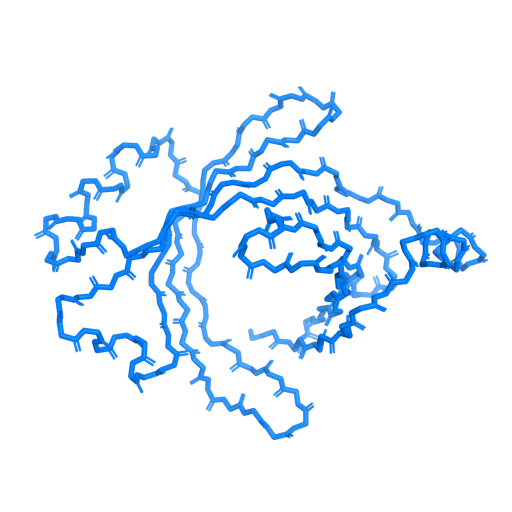 . SER A 1 91 ? 1.974 9.079 12.945 1.00 97.75 91 SER A C 1
ATOM 766 O O . SER A 1 91 ? 0.779 9.379 12.912 1.00 9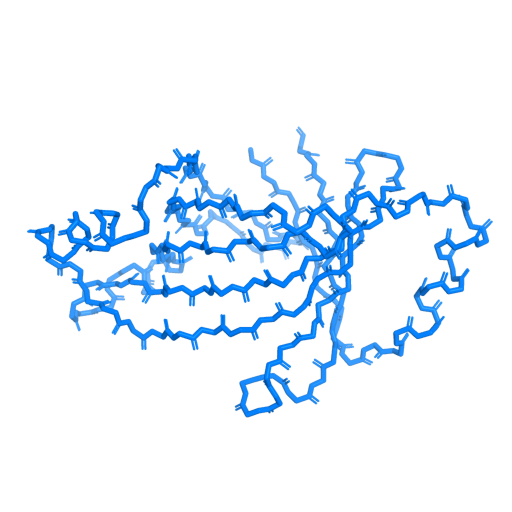7.75 91 SER A O 1
ATOM 768 N N . LYS A 1 92 ? 2.415 7.823 12.828 1.00 97.81 92 LYS A N 1
ATOM 769 C CA . LYS A 1 92 ? 1.552 6.640 12.734 1.00 97.81 92 LYS A CA 1
ATOM 770 C C . LYS A 1 92 ? 0.589 6.555 13.917 1.00 97.81 92 LYS A C 1
ATOM 772 O O . LYS A 1 92 ? -0.602 6.363 13.701 1.00 97.81 92 LYS A O 1
ATOM 777 N N . ASP A 1 93 ? 1.087 6.743 15.137 1.00 98.19 93 ASP A N 1
ATOM 778 C CA . ASP A 1 93 ? 0.287 6.580 16.355 1.00 98.19 93 ASP A CA 1
ATOM 779 C C . ASP A 1 93 ? -0.811 7.653 16.457 1.00 98.19 93 ASP A C 1
ATOM 781 O O . ASP A 1 93 ? -1.940 7.348 16.835 1.00 98.19 93 ASP A O 1
ATOM 785 N N . ILE A 1 94 ? -0.526 8.891 16.025 1.00 98.31 94 ILE A N 1
ATOM 786 C CA . ILE A 1 94 ? -1.547 9.948 15.928 1.00 98.31 94 ILE A CA 1
ATOM 787 C C . ILE A 1 94 ? -2.599 9.591 14.871 1.00 98.31 94 ILE A C 1
ATOM 789 O O . ILE A 1 94 ? -3.793 9.718 15.135 1.00 98.31 94 ILE A O 1
ATOM 793 N N . GLY A 1 95 ? -2.185 9.107 13.695 1.00 98.38 95 GLY A N 1
ATOM 794 C CA . GLY A 1 95 ? -3.116 8.668 12.650 1.00 98.38 95 GLY A CA 1
ATOM 795 C C . GLY A 1 95 ? -4.041 7.533 13.107 1.00 98.38 95 GLY A C 1
ATOM 796 O O . GLY A 1 95 ? -5.244 7.578 12.854 1.00 98.38 95 GLY A O 1
ATOM 797 N N . MET A 1 96 ? -3.495 6.553 13.835 1.00 98.50 96 MET A N 1
ATOM 798 C CA . MET A 1 96 ? -4.267 5.466 14.449 1.00 98.50 96 MET A CA 1
ATOM 799 C C . MET A 1 96 ? -5.273 6.008 15.473 1.00 98.50 96 MET A C 1
ATOM 801 O O . MET A 1 96 ? -6.457 5.685 15.394 1.00 98.50 96 MET A O 1
ATOM 805 N N . GLY A 1 97 ? -4.834 6.897 16.371 1.00 98.56 97 GLY A N 1
ATOM 806 C CA . GLY A 1 97 ? -5.702 7.514 17.377 1.00 98.56 97 GLY A CA 1
ATOM 807 C C . GLY A 1 97 ? -6.841 8.349 16.778 1.00 98.56 97 GLY A C 1
ATOM 808 O O . GLY A 1 97 ? -7.951 8.349 17.314 1.00 98.56 97 GLY A O 1
ATOM 809 N N . ILE A 1 98 ? -6.611 9.018 15.639 1.00 98.62 98 ILE A N 1
ATOM 810 C CA . ILE A 1 98 ? -7.668 9.722 14.894 1.00 98.62 98 ILE A CA 1
ATOM 811 C C . ILE A 1 98 ? -8.717 8.727 14.384 1.00 98.62 98 ILE A C 1
ATOM 813 O O . ILE A 1 98 ? -9.907 8.949 14.603 1.00 98.62 98 ILE A O 1
ATOM 817 N N . PHE A 1 99 ? -8.311 7.626 13.741 1.00 98.50 99 PHE A N 1
ATOM 818 C CA . PHE A 1 99 ? -9.260 6.604 13.282 1.00 98.50 99 PHE A CA 1
ATOM 819 C C . PHE A 1 99 ? -10.059 5.989 14.435 1.00 98.50 99 PHE A C 1
ATOM 821 O O . PHE A 1 99 ? -11.281 5.880 14.332 1.00 98.50 99 PHE A O 1
ATOM 828 N N . GLU A 1 100 ? -9.400 5.653 15.541 1.00 98.38 100 GLU A N 1
ATOM 829 C CA . GLU A 1 100 ? -10.051 5.091 16.729 1.00 98.38 100 GLU A CA 1
ATOM 830 C C . GLU A 1 100 ? -11.066 6.066 17.342 1.00 98.38 100 GLU A C 1
ATOM 832 O O . GLU A 1 100 ? -12.198 5.683 17.638 1.00 98.38 100 GLU A O 1
ATOM 837 N N . THR A 1 101 ? -10.713 7.352 17.446 1.00 98.56 101 THR A N 1
ATOM 838 C CA . THR A 1 101 ? -11.612 8.402 17.962 1.00 98.56 101 THR A CA 1
ATOM 839 C C . THR A 1 101 ? -12.832 8.617 17.061 1.00 98.56 101 THR A C 1
ATOM 841 O O . THR A 1 101 ? -13.919 8.919 17.550 1.00 98.56 101 THR A O 1
ATOM 844 N N . LEU A 1 102 ? -12.680 8.430 15.747 1.00 98.25 102 LEU A N 1
ATOM 845 C CA . LEU A 1 102 ? -13.779 8.486 14.776 1.00 98.25 102 LEU A CA 1
ATOM 846 C C . LEU A 1 102 ? -14.659 7.221 14.779 1.00 98.25 102 LEU A C 1
ATOM 848 O O . LEU A 1 102 ? -15.661 7.174 14.064 1.00 98.25 102 LEU A O 1
ATOM 852 N N . GLY A 1 103 ? -14.319 6.214 15.590 1.00 98.25 103 GLY A N 1
ATOM 853 C CA . GLY A 1 103 ? -15.099 4.991 15.764 1.00 98.25 103 GLY A CA 1
ATOM 854 C C . GLY A 1 103 ? -14.671 3.823 14.875 1.00 98.25 103 GLY A C 1
ATOM 855 O O . GLY A 1 103 ? -15.406 2.839 14.790 1.00 98.25 103 GLY A O 1
ATOM 856 N N . LEU A 1 104 ? -13.513 3.908 14.214 1.00 98.62 104 LEU A N 1
ATOM 857 C CA . LEU A 1 104 ? -12.934 2.780 13.489 1.00 98.62 104 LEU A CA 1
ATOM 858 C C . LEU A 1 104 ? -12.120 1.891 14.439 1.00 98.62 104 LEU A C 1
ATOM 860 O O . LEU A 1 104 ? -11.632 2.326 15.478 1.00 98.62 104 LEU A O 1
ATOM 864 N N . GLN A 1 105 ? -11.942 0.632 14.062 1.00 98.44 105 GLN A N 1
ATOM 865 C CA . GLN A 1 105 ? -11.149 -0.355 14.784 1.00 98.44 105 GLN A CA 1
ATOM 866 C C . GLN A 1 105 ? -10.125 -0.981 13.843 1.00 98.44 105 GLN A C 1
ATOM 868 O O . GLN A 1 105 ? -10.387 -1.139 12.648 1.00 98.44 105 GLN A O 1
ATOM 873 N N . LEU A 1 106 ? -8.957 -1.337 14.384 1.00 98.38 106 LEU A N 1
ATOM 874 C CA . LEU A 1 106 ? -7.946 -2.077 13.637 1.00 98.38 106 LEU A CA 1
ATOM 875 C C . LEU A 1 106 ? -8.492 -3.471 13.310 1.00 98.38 106 LEU A C 1
ATOM 877 O O . LEU A 1 106 ? -8.731 -4.275 14.208 1.00 98.38 106 LEU A O 1
ATOM 881 N N . MET A 1 107 ? -8.665 -3.747 12.023 1.00 97.56 107 MET A N 1
ATOM 882 C CA . MET A 1 107 ? -9.161 -5.025 11.521 1.00 97.56 107 MET A CA 1
ATOM 883 C C . MET A 1 107 ? -8.012 -5.969 11.184 1.00 97.56 107 MET A C 1
ATOM 885 O O . MET A 1 107 ? -8.047 -7.143 11.545 1.00 97.56 107 MET A O 1
ATOM 889 N N . GLU A 1 108 ? -6.983 -5.457 10.503 1.00 96.06 108 GLU A N 1
ATOM 890 C CA . GLU A 1 108 ? -5.863 -6.265 10.016 1.00 96.06 108 GLU A CA 1
ATOM 891 C C . GLU A 1 108 ? -4.537 -5.499 10.085 1.00 96.06 108 GLU A C 1
ATOM 893 O O . GLU A 1 108 ? -4.490 -4.275 9.952 1.00 96.06 108 GLU A O 1
ATOM 898 N N . ASN A 1 109 ? -3.440 -6.236 10.261 1.00 97.06 109 ASN A N 1
ATOM 899 C CA . ASN A 1 109 ? -2.074 -5.720 10.228 1.00 97.06 109 ASN A CA 1
ATOM 900 C C . ASN A 1 109 ? -1.251 -6.580 9.267 1.00 97.06 109 ASN A C 1
ATOM 902 O O . ASN A 1 109 ? -0.841 -7.685 9.616 1.00 97.06 109 ASN A O 1
ATOM 906 N N . ILE A 1 110 ? -1.039 -6.076 8.054 1.00 96.75 110 ILE A N 1
ATOM 907 C CA . ILE A 1 110 ? -0.459 -6.838 6.947 1.00 96.75 110 ILE A CA 1
ATOM 908 C C . ILE A 1 110 ? 0.908 -6.267 6.594 1.00 96.75 110 ILE A C 1
ATOM 910 O O . ILE A 1 110 ? 1.035 -5.083 6.265 1.00 96.75 110 ILE A O 1
ATOM 914 N N . LYS A 1 111 ? 1.930 -7.121 6.585 1.00 96.88 111 LYS A N 1
ATOM 915 C CA . LYS A 1 111 ? 3.266 -6.762 6.107 1.00 96.88 111 LYS A CA 1
ATOM 916 C C . LYS A 1 111 ? 3.507 -7.299 4.704 1.00 96.88 111 LYS A C 1
ATOM 918 O O . LYS A 1 111 ? 3.136 -8.432 4.393 1.00 96.88 111 LYS A O 1
ATOM 923 N N . LYS A 1 112 ? 4.170 -6.491 3.879 1.00 96.56 112 LYS A N 1
ATOM 924 C CA . LYS A 1 112 ? 4.585 -6.884 2.531 1.00 96.56 112 LYS A CA 1
ATOM 925 C C . LYS A 1 112 ? 5.869 -6.203 2.089 1.00 96.56 112 LYS A C 1
ATOM 927 O O . LYS A 1 112 ? 6.140 -5.083 2.509 1.00 96.56 112 LYS A O 1
ATOM 932 N N . SER A 1 113 ? 6.623 -6.856 1.216 1.00 97.94 113 SER A N 1
ATOM 933 C CA . SER A 1 113 ? 7.656 -6.207 0.410 1.00 97.94 113 SER A CA 1
ATOM 934 C C . SER A 1 113 ? 7.090 -5.838 -0.957 1.00 97.94 113 SER A C 1
ATOM 936 O O . SER A 1 113 ? 6.310 -6.614 -1.517 1.00 97.94 113 SER A O 1
ATOM 938 N N . ARG A 1 114 ? 7.521 -4.701 -1.500 1.00 98.25 114 ARG A N 1
ATOM 939 C CA . ARG A 1 114 ? 7.149 -4.224 -2.832 1.00 98.25 114 ARG A CA 1
ATOM 940 C C . ARG A 1 114 ? 8.377 -3.775 -3.614 1.00 98.25 114 ARG A C 1
ATOM 942 O O . ARG A 1 114 ? 9.141 -2.941 -3.137 1.00 98.25 114 ARG A O 1
ATOM 949 N N . GLU A 1 115 ? 8.513 -4.271 -4.837 1.00 98.31 115 GLU A N 1
ATOM 950 C CA . GLU A 1 115 ? 9.411 -3.701 -5.848 1.00 98.31 115 GLU A CA 1
ATOM 951 C C . GLU A 1 115 ? 8.567 -3.012 -6.910 1.00 98.31 115 GLU A C 1
ATOM 953 O O . GLU A 1 115 ? 7.738 -3.671 -7.532 1.00 98.31 115 GLU A O 1
ATOM 958 N N . SER A 1 116 ? 8.779 -1.718 -7.143 1.00 98.00 116 SER A N 1
ATOM 959 C CA . SER A 1 116 ? 8.048 -0.967 -8.166 1.00 98.00 116 SER A CA 1
ATOM 960 C C . SER A 1 116 ? 8.978 -0.563 -9.302 1.00 98.00 116 SER A C 1
ATOM 962 O O . SER A 1 116 ? 9.963 0.150 -9.100 1.00 98.00 116 SER A O 1
ATOM 964 N N . TYR A 1 117 ? 8.624 -0.962 -10.518 1.00 98.31 117 TYR A N 1
ATOM 965 C CA . TYR A 1 117 ? 9.305 -0.602 -11.754 1.00 98.31 117 TYR A CA 1
ATOM 966 C C . TYR A 1 117 ? 8.487 0.429 -12.525 1.00 98.31 117 TYR A C 1
ATOM 968 O O . TYR A 1 117 ? 7.262 0.328 -12.617 1.00 98.31 117 TYR A O 1
ATOM 976 N N . ARG A 1 118 ? 9.154 1.425 -13.113 1.00 97.81 118 ARG A N 1
ATOM 977 C CA . ARG A 1 118 ? 8.500 2.380 -14.015 1.00 97.81 118 ARG A CA 1
ATOM 978 C C . ARG A 1 118 ? 8.542 1.840 -15.439 1.00 97.81 118 ARG A C 1
ATOM 980 O O . ARG A 1 118 ? 9.617 1.683 -16.006 1.00 97.81 118 ARG A O 1
ATOM 987 N N . PHE A 1 119 ? 7.380 1.659 -16.058 1.00 96.75 119 PHE A N 1
ATOM 988 C CA . PHE A 1 119 ? 7.288 1.389 -17.491 1.00 96.75 119 PHE A CA 1
ATOM 989 C C . PHE A 1 119 ? 6.317 2.373 -18.140 1.00 96.75 119 PHE A C 1
ATOM 991 O O . PHE A 1 119 ? 5.113 2.328 -17.894 1.00 96.75 119 PHE A O 1
ATOM 998 N N . LYS A 1 120 ? 6.841 3.286 -18.968 1.00 94.19 120 LYS A N 1
ATOM 999 C CA . LYS A 1 120 ? 6.077 4.433 -19.492 1.00 94.19 120 LYS A CA 1
ATOM 1000 C C . LYS A 1 120 ? 5.406 5.196 -18.331 1.00 94.19 120 LYS A C 1
ATOM 1002 O O . LYS A 1 120 ? 6.073 5.523 -17.353 1.00 94.19 120 LYS A O 1
ATOM 1007 N N . ASN A 1 121 ? 4.096 5.436 -18.410 1.00 93.75 121 ASN A N 1
ATOM 1008 C CA . ASN A 1 121 ? 3.321 6.126 -17.375 1.00 93.75 121 ASN A CA 1
ATOM 1009 C C . ASN A 1 121 ? 2.770 5.175 -16.299 1.00 93.75 121 ASN A C 1
ATOM 1011 O O . ASN A 1 121 ? 2.056 5.616 -15.403 1.00 93.75 121 ASN A O 1
ATOM 1015 N N . SER A 1 122 ? 3.129 3.892 -16.352 1.00 95.50 122 SER A N 1
ATOM 1016 C CA . SER A 1 122 ? 2.610 2.849 -15.469 1.00 95.50 122 SER A CA 1
ATOM 1017 C C . SER A 1 122 ? 3.631 2.444 -14.406 1.00 95.50 122 SER A C 1
ATOM 1019 O O . SER A 1 122 ? 4.845 2.593 -14.599 1.00 95.50 122 SER A O 1
ATOM 1021 N N . LEU A 1 123 ? 3.132 1.928 -13.286 1.00 97.19 123 LEU A N 1
ATOM 1022 C CA . LEU A 1 123 ? 3.908 1.153 -12.324 1.00 97.19 123 LEU A CA 1
ATOM 1023 C C . LEU A 1 123 ? 3.660 -0.326 -12.548 1.00 97.19 123 LEU A C 1
ATOM 1025 O O . LEU A 1 123 ? 2.525 -0.741 -12.764 1.00 97.19 123 LEU A O 1
ATOM 1029 N N . ILE A 1 124 ? 4.734 -1.101 -12.491 1.00 97.88 124 ILE A N 1
ATOM 1030 C CA . ILE A 1 124 ? 4.690 -2.555 -12.442 1.00 97.88 124 ILE A CA 1
ATOM 1031 C C . ILE A 1 124 ? 5.286 -2.968 -11.106 1.00 97.88 124 ILE A C 1
ATOM 1033 O O . ILE A 1 124 ? 6.464 -2.720 -10.855 1.00 97.88 124 ILE A O 1
ATOM 1037 N N . GLU A 1 125 ? 4.467 -3.555 -10.245 1.00 98.06 125 GLU A N 1
ATOM 1038 C CA . GLU A 1 125 ? 4.785 -3.741 -8.836 1.00 98.06 125 GLU A CA 1
ATOM 1039 C C . GLU A 1 125 ? 4.728 -5.211 -8.442 1.00 98.06 125 GLU A C 1
ATOM 1041 O O . GLU A 1 125 ? 3.685 -5.853 -8.538 1.00 98.06 125 GLU A O 1
ATOM 1046 N N . ILE A 1 126 ? 5.861 -5.753 -8.007 1.00 98.31 126 ILE A N 1
ATOM 1047 C CA . ILE A 1 126 ? 5.959 -7.108 -7.469 1.00 98.31 126 ILE A CA 1
ATOM 1048 C C . ILE A 1 126 ? 5.682 -7.025 -5.974 1.00 98.31 126 ILE A C 1
ATOM 1050 O O . ILE A 1 126 ? 6.455 -6.415 -5.237 1.00 98.31 126 ILE A O 1
ATOM 1054 N N . ASP A 1 127 ? 4.618 -7.680 -5.529 1.00 98.00 127 ASP A N 1
ATOM 1055 C CA . ASP A 1 127 ? 4.225 -7.744 -4.128 1.00 98.00 127 ASP A CA 1
ATOM 1056 C C . ASP A 1 127 ? 4.464 -9.138 -3.550 1.00 98.00 127 ASP A C 1
ATOM 1058 O O . ASP A 1 127 ? 4.074 -10.158 -4.127 1.00 98.00 127 ASP A O 1
ATOM 1062 N N . VAL A 1 128 ? 5.033 -9.171 -2.346 1.00 97.88 128 VAL A N 1
ATOM 1063 C CA . VAL A 1 128 ? 5.169 -10.389 -1.540 1.00 97.88 128 VAL A CA 1
ATOM 1064 C C . VAL A 1 128 ? 4.678 -10.094 -0.132 1.00 97.88 128 VAL A C 1
ATOM 1066 O O . VAL A 1 128 ? 5.248 -9.261 0.567 1.00 97.88 128 VAL A O 1
ATOM 1069 N N . ASN A 1 129 ? 3.610 -10.766 0.289 1.00 96.94 129 ASN A N 1
ATOM 1070 C CA . ASN A 1 129 ? 3.058 -10.630 1.637 1.00 96.94 129 ASN A CA 1
ATOM 1071 C C . ASN A 1 129 ? 3.568 -11.763 2.538 1.00 96.94 129 ASN A C 1
ATOM 1073 O O . ASN A 1 129 ? 4.218 -12.708 2.082 1.00 96.94 129 ASN A O 1
ATOM 1077 N N . GLU A 1 130 ? 3.240 -11.697 3.828 1.00 92.44 130 GLU A N 1
ATOM 1078 C CA . GLU A 1 130 ? 3.358 -12.863 4.703 1.00 92.44 130 GLU A CA 1
ATOM 1079 C C . GLU A 1 130 ? 2.560 -14.047 4.128 1.00 92.44 130 GLU A C 1
ATOM 1081 O O . GLU A 1 130 ? 1.400 -13.902 3.739 1.00 92.44 130 GLU A O 1
ATOM 1086 N N . LYS A 1 131 ? 3.175 -15.238 4.089 1.00 90.88 131 LYS A N 1
ATOM 1087 C CA . LYS A 1 131 ? 2.586 -16.429 3.445 1.00 90.88 131 LYS A CA 1
ATOM 1088 C C . LYS A 1 131 ? 1.270 -16.887 4.075 1.00 90.88 131 LYS A C 1
ATOM 1090 O O . LYS A 1 131 ? 0.476 -17.547 3.416 1.00 90.88 131 LYS A O 1
ATOM 1095 N N . THR A 1 132 ? 1.066 -16.568 5.349 1.00 91.38 132 THR A N 1
ATOM 1096 C CA . THR A 1 132 ? -0.180 -16.810 6.088 1.00 91.38 132 THR A CA 1
ATOM 1097 C C . THR A 1 132 ? -1.335 -15.949 5.582 1.00 91.38 132 THR A C 1
ATOM 1099 O O . THR A 1 132 ? -2.485 -16.327 5.774 1.00 91.38 132 THR A O 1
ATOM 1102 N N . PHE A 1 133 ? -1.035 -14.818 4.939 1.00 91.00 133 PHE A N 1
ATOM 1103 C CA . PHE A 1 133 ? -2.014 -13.904 4.364 1.00 91.00 133 PHE A CA 1
ATOM 1104 C C . PHE A 1 133 ? -2.195 -14.150 2.860 1.00 91.00 133 PHE A C 1
ATOM 1106 O O . PHE A 1 133 ? -3.290 -14.491 2.419 1.00 91.00 133 PHE A O 1
ATOM 1113 N N . VAL A 1 134 ? -1.115 -14.054 2.075 1.00 93.38 134 VAL A N 1
ATOM 1114 C CA . VAL A 1 134 ? -1.105 -14.443 0.654 1.00 93.38 134 VAL A CA 1
ATOM 1115 C C . VAL A 1 134 ? 0.100 -15.357 0.412 1.00 93.38 134 VAL A C 1
ATOM 1117 O O . VAL A 1 134 ? 1.238 -14.906 0.553 1.00 93.38 134 VAL A O 1
ATOM 1120 N N . PRO A 1 135 ? -0.107 -16.638 0.054 1.00 94.94 135 PRO A N 1
ATOM 1121 C CA . PRO A 1 135 ? 0.970 -17.628 0.025 1.00 94.94 135 PRO A CA 1
ATOM 1122 C C . PRO A 1 135 ? 1.891 -17.522 -1.198 1.00 94.94 135 PRO A C 1
ATOM 1124 O O . PRO A 1 135 ? 2.923 -18.196 -1.236 1.00 94.94 135 PRO A O 1
ATOM 1127 N N . PHE A 1 136 ? 1.541 -16.688 -2.178 1.00 96.44 136 PHE A N 1
ATOM 1128 C CA . PHE A 1 136 ? 2.267 -16.503 -3.430 1.00 96.44 136 PHE A CA 1
ATOM 1129 C C . PHE A 1 136 ? 2.526 -15.015 -3.722 1.00 96.44 136 PHE A C 1
ATOM 1131 O O . PHE A 1 136 ? 1.742 -14.153 -3.314 1.00 96.44 136 PHE A O 1
ATOM 1138 N N . PRO A 1 137 ? 3.612 -14.689 -4.438 1.00 97.38 137 PRO A N 1
ATOM 1139 C CA . PRO A 1 137 ? 3.830 -13.343 -4.947 1.00 97.38 137 PRO A CA 1
ATOM 1140 C C . PRO A 1 137 ? 2.840 -13.021 -6.074 1.00 97.38 137 PRO A C 1
ATOM 1142 O O . PRO A 1 137 ? 2.361 -13.908 -6.787 1.00 97.38 137 PRO A O 1
ATOM 1145 N N . TYR A 1 138 ? 2.555 -11.740 -6.270 1.00 97.81 138 TYR A N 1
ATOM 1146 C CA . TYR A 1 138 ? 1.695 -11.273 -7.356 1.00 97.81 138 TYR A CA 1
ATOM 1147 C C . TYR A 1 138 ? 2.217 -9.963 -7.947 1.00 97.81 138 TYR A C 1
ATOM 1149 O O . TYR A 1 138 ? 3.042 -9.276 -7.346 1.00 97.81 138 TYR A O 1
ATOM 1157 N N . LEU A 1 139 ? 1.742 -9.644 -9.147 1.00 97.00 139 LEU A N 1
ATOM 1158 C CA . LEU A 1 139 ? 2.022 -8.397 -9.846 1.00 97.00 139 LEU A CA 1
ATOM 1159 C C . LEU A 1 139 ? 0.812 -7.471 -9.761 1.00 97.00 139 LEU A C 1
ATOM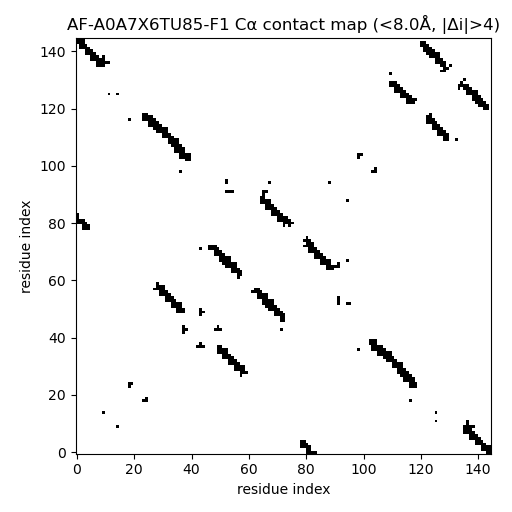 1161 O O . LEU A 1 139 ? -0.305 -7.902 -10.051 1.00 97.00 139 LEU A O 1
ATOM 1165 N N . GLU A 1 140 ? 1.038 -6.206 -9.447 1.00 95.75 140 GLU A N 1
ATOM 1166 C CA . GLU A 1 140 ? 0.102 -5.108 -9.686 1.00 95.75 140 GLU A CA 1
ATOM 1167 C C . GLU A 1 140 ? 0.615 -4.265 -10.860 1.00 95.75 140 GLU A C 1
ATOM 1169 O O . GLU A 1 140 ? 1.804 -3.960 -10.951 1.00 95.75 140 GLU A O 1
ATOM 1174 N N . VAL A 1 141 ? -0.270 -3.914 -11.793 1.00 95.44 141 VAL A N 1
ATOM 1175 C CA . VAL A 1 141 ? 0.018 -2.933 -12.846 1.00 95.44 141 VAL A CA 1
ATOM 1176 C C . VAL A 1 141 ? -0.931 -1.762 -12.668 1.00 95.44 141 VAL A C 1
ATOM 1178 O O . VAL A 1 141 ? -2.139 -1.918 -12.846 1.00 95.44 141 VAL A O 1
ATOM 1181 N N . GLU A 1 142 ? -0.376 -0.602 -12.334 1.00 92.06 142 GLU A N 1
ATOM 1182 C CA . GLU A 1 142 ? -1.124 0.618 -12.028 1.00 92.06 142 GLU A CA 1
ATOM 1183 C C . GLU A 1 142 ? -0.848 1.694 -13.078 1.00 92.06 142 GLU A C 1
ATOM 1185 O O . GLU A 1 142 ? 0.284 1.866 -13.542 1.00 92.06 142 GLU A O 1
ATOM 1190 N N . SER A 1 143 ? -1.882 2.419 -13.502 1.00 91.06 143 SER A N 1
ATOM 1191 C CA . SER A 1 143 ? -1.757 3.525 -14.459 1.00 91.06 143 SER A CA 1
ATOM 1192 C C . SER A 1 143 ? -2.722 4.667 -14.139 1.00 91.06 143 SER A C 1
ATOM 1194 O O . SER A 1 143 ? -3.867 4.407 -13.754 1.00 91.06 143 SER A O 1
ATOM 1196 N N . PRO A 1 144 ? -2.299 5.930 -14.339 1.00 86.44 144 PRO A N 1
ATOM 1197 C CA . PRO A 1 144 ? -3.216 7.059 -14.286 1.00 86.44 144 PRO A CA 1
ATOM 1198 C C . PRO A 1 144 ? -4.208 6.985 -15.455 1.00 86.44 144 PRO A C 1
ATOM 1200 O O . PRO A 1 144 ? -3.869 6.494 -16.535 1.00 86.44 144 PRO A O 1
ATOM 1203 N N . THR A 1 145 ? -5.427 7.473 -15.222 1.00 72.88 145 THR A N 1
ATOM 1204 C CA . THR A 1 145 ? -6.444 7.693 -16.267 1.00 72.88 145 THR A CA 1
ATOM 1205 C C . THR A 1 145 ? -6.214 8.988 -17.016 1.00 72.88 145 THR A C 1
ATOM 1207 O O . THR A 1 145 ? -5.971 9.997 -16.313 1.00 72.88 145 THR A O 1
#

Solvent-accessible surface area (backbone atoms only — not comparable to full-atom values): 7646 Å² total; per-residue (Å²): 107,45,40,39,50,78,46,73,74,51,59,66,67,60,52,55,49,52,34,56,77,71,68,32,50,78,76,45,46,33,43,36,40,37,40,32,30,31,38,91,84,37,58,35,53,76,56,53,22,39,34,35,44,33,42,36,32,34,69,84,83,64,49,74,50,33,35,43,37,41,39,33,51,74,50,68,83,93,42,43,30,42,49,74,53,74,44,80,49,96,44,65,69,59,55,51,51,51,42,45,74,74,56,30,42,84,75,46,79,49,51,32,42,39,41,32,24,42,50,89,84,27,42,43,29,45,39,40,47,49,58,93,80,39,76,54,35,30,37,40,42,37,32,74,117

Mean predicted aligned error: 3.38 Å

Sequence (145 aa):
MELEVKILDIRIEDVRHKMKEVHAPLVKNEMQQNLIYDFPDRRLLNEKGYARIRVVVDMESKKETVFMTTKRLISNDVFKKMEEYETIIESKDIGMGIFETLGLQLMENIKKSRESYRFKNSLIEIDVNEKTFVPFPYLEVESPT

Secondary structure (DSSP, 8-state):
-EEEEEEES--HHHHHHHHHHTT--EEEEEEEEEEEEE-TT-HHHHTTEEEEEEEEEETTT--EEEEEEEEEEEEESSSEEEEEEEEEES-HHHHHHHHHHTT-EEEEEEEEEEEEEEETTEEEEEEEE-TTT-SS-EEEEEEE-

pLDDT: mean 95.45, std 5.05, range [71.25, 98.75]